Protein AF-Q48789-F1 (afdb_monomer)

Mean predicted aligned error: 6.1 Å

Structure (mmCIF, N/CA/C/O backbone):
data_AF-Q48789-F1
#
_entry.id   AF-Q48789-F1
#
loop_
_atom_site.group_PDB
_atom_site.id
_atom_site.type_symbol
_atom_site.label_atom_id
_atom_site.label_alt_id
_atom_site.label_comp_id
_atom_site.label_asym_id
_atom_site.label_entity_id
_atom_site.label_seq_id
_atom_site.pdbx_PDB_ins_code
_atom_site.Cartn_x
_atom_site.Cartn_y
_atom_site.Cartn_z
_atom_site.occupancy
_atom_site.B_iso_or_equiv
_atom_site.auth_seq_id
_atom_site.auth_comp_id
_atom_site.auth_asym_id
_atom_site.auth_atom_id
_atom_site.pdbx_PDB_model_num
ATOM 1 N N . MET A 1 1 ? -4.405 -2.183 -7.822 1.00 75.25 1 MET A N 1
ATOM 2 C CA . MET A 1 1 ? -5.263 -0.987 -7.643 1.00 75.25 1 MET A CA 1
ATOM 3 C C . MET A 1 1 ? -5.351 -0.258 -8.972 1.00 75.25 1 MET A C 1
ATOM 5 O O . MET A 1 1 ? -4.426 -0.394 -9.767 1.00 75.25 1 MET A O 1
ATOM 9 N N . SER A 1 2 ? -6.446 0.452 -9.239 1.00 72.19 2 SER A N 1
ATOM 10 C CA . SER A 1 2 ? -6.527 1.318 -10.417 1.00 72.19 2 SER A CA 1
ATOM 11 C C . SER A 1 2 ? -5.694 2.564 -10.172 1.00 72.19 2 SER A C 1
ATOM 13 O O . SER A 1 2 ? -6.027 3.382 -9.314 1.00 72.19 2 SER A O 1
ATOM 15 N N . TYR A 1 3 ? -4.587 2.662 -10.891 1.00 70.69 3 TYR A N 1
ATOM 16 C CA . TYR A 1 3 ? -3.750 3.846 -10.928 1.00 70.69 3 TYR A CA 1
ATOM 17 C C . TYR A 1 3 ? -3.625 4.307 -12.368 1.00 70.69 3 TYR A C 1
ATOM 19 O O . TYR A 1 3 ? -3.485 3.479 -13.263 1.00 70.69 3 TYR A O 1
ATOM 27 N N . ASN A 1 4 ? -3.631 5.618 -12.584 1.00 69.38 4 ASN A N 1
ATOM 28 C CA . ASN A 1 4 ? -3.313 6.196 -13.881 1.00 69.38 4 ASN A CA 1
ATOM 29 C C . ASN A 1 4 ? -1.791 6.363 -13.952 1.00 69.38 4 ASN A C 1
ATOM 31 O O . ASN A 1 4 ? -1.258 7.369 -13.482 1.00 69.38 4 ASN A O 1
ATOM 35 N N . GLY A 1 5 ? -1.106 5.327 -14.443 1.00 65.25 5 GLY A N 1
ATOM 36 C CA . GLY A 1 5 ? 0.340 5.357 -14.664 1.00 65.25 5 GLY A CA 1
ATOM 37 C C . GLY A 1 5 ? 0.737 6.228 -15.861 1.00 65.25 5 GLY A C 1
ATOM 38 O O . GLY A 1 5 ? -0.117 6.773 -16.563 1.00 65.25 5 GLY A O 1
ATOM 39 N N . ASP A 1 6 ? 2.044 6.327 -16.107 1.00 75.00 6 ASP A N 1
ATOM 40 C CA . ASP A 1 6 ? 2.608 7.115 -17.212 1.00 75.00 6 ASP A CA 1
ATOM 41 C C . ASP A 1 6 ? 2.244 6.533 -18.596 1.00 75.00 6 ASP A C 1
ATOM 43 O O . ASP A 1 6 ? 1.576 5.505 -18.715 1.00 75.00 6 ASP A O 1
ATOM 47 N N . MET A 1 7 ? 2.721 7.154 -19.681 1.00 77.75 7 MET A N 1
ATOM 48 C CA . MET A 1 7 ? 2.444 6.736 -21.067 1.00 77.75 7 MET A CA 1
ATOM 49 C C . MET A 1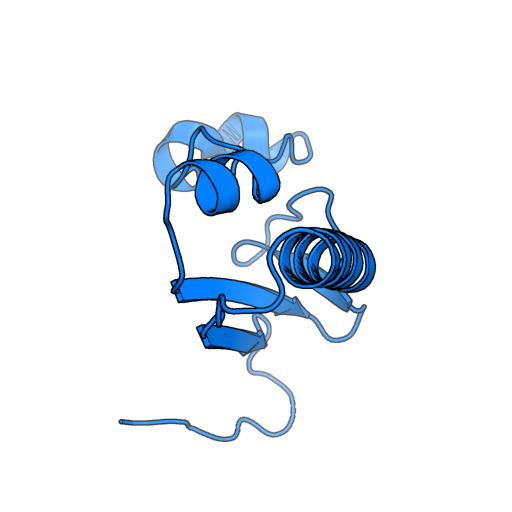 7 ? 2.648 5.226 -21.308 1.00 77.75 7 MET A C 1
ATOM 51 O O . MET A 1 7 ? 1.824 4.590 -21.964 1.00 77.75 7 MET A O 1
ATOM 55 N N . THR A 1 8 ? 3.684 4.626 -20.713 1.00 70.44 8 THR A N 1
ATOM 56 C CA . THR A 1 8 ? 3.954 3.180 -20.782 1.00 70.44 8 THR A CA 1
ATOM 57 C C . THR A 1 8 ? 2.827 2.333 -20.181 1.00 70.44 8 THR A C 1
ATOM 59 O O . THR A 1 8 ? 2.504 1.277 -20.724 1.00 70.44 8 THR A O 1
ATOM 62 N N . TRP A 1 9 ? 2.191 2.783 -19.093 1.00 78.31 9 TRP A N 1
ATOM 63 C CA . TRP A 1 9 ? 1.038 2.101 -18.496 1.00 78.31 9 TRP A CA 1
ATOM 64 C C . TRP A 1 9 ? -0.180 2.162 -19.417 1.00 78.31 9 TRP A C 1
ATOM 66 O O . TRP A 1 9 ? -0.836 1.148 -19.628 1.00 78.31 9 TRP A O 1
ATOM 76 N N . THR A 1 10 ? -0.449 3.318 -20.026 1.00 80.00 10 THR A N 1
ATOM 77 C CA . THR A 1 10 ? -1.566 3.473 -20.971 1.00 80.00 10 THR A CA 1
ATOM 78 C C . THR A 1 10 ? -1.406 2.560 -22.188 1.00 80.00 10 THR A C 1
ATOM 80 O O . THR A 1 10 ? -2.365 1.903 -22.588 1.00 80.00 10 THR A O 1
ATOM 83 N N . LEU A 1 11 ? -0.188 2.451 -22.731 1.00 83.31 11 LEU A N 1
ATOM 84 C CA . LEU A 1 11 ? 0.115 1.597 -23.886 1.00 83.31 11 LEU A CA 1
ATOM 85 C C . LEU A 1 11 ? 0.058 0.094 -23.569 1.00 83.31 11 LEU A C 1
ATOM 87 O O . LEU A 1 11 ? -0.260 -0.707 -24.442 1.00 83.31 11 LEU A O 1
ATOM 91 N N . THR A 1 12 ? 0.344 -0.299 -22.326 1.00 85.06 12 THR A N 1
ATOM 92 C CA . THR A 1 12 ? 0.361 -1.711 -21.891 1.00 85.06 12 THR A CA 1
ATOM 93 C C . THR A 1 12 ? -0.842 -2.097 -21.029 1.00 85.06 12 THR A C 1
ATOM 95 O O . THR A 1 12 ? -0.918 -3.221 -20.531 1.00 85.06 12 THR A O 1
ATOM 98 N N . LYS A 1 13 ? -1.824 -1.199 -20.895 1.00 84.00 13 LYS A N 1
ATOM 99 C CA . LYS A 1 13 ? -3.024 -1.344 -20.062 1.00 84.00 13 LYS A CA 1
ATOM 100 C C . LYS A 1 13 ? -3.713 -2.713 -20.160 1.00 84.00 13 LYS A C 1
ATOM 102 O O . LYS A 1 13 ? -3.956 -3.278 -19.097 1.00 84.00 13 LYS A O 1
ATOM 107 N N . PRO A 1 14 ? -4.002 -3.294 -21.346 1.00 87.12 14 PRO A N 1
ATOM 108 C CA . PRO A 1 14 ? -4.700 -4.584 -21.413 1.00 87.12 14 PRO A CA 1
ATOM 109 C C . PRO A 1 14 ? -3.890 -5.757 -20.839 1.00 87.12 14 PRO A C 1
ATOM 111 O O . PRO A 1 14 ? -4.473 -6.779 -20.499 1.00 87.12 14 PRO A O 1
ATOM 114 N N . LEU A 1 15 ? -2.566 -5.618 -20.723 1.00 87.19 15 LEU A N 1
ATOM 115 C CA . LEU A 1 15 ? -1.670 -6.647 -20.188 1.00 87.19 15 LEU A CA 1
ATOM 116 C C . LEU A 1 15 ? -1.285 -6.390 -18.723 1.00 87.19 15 LEU A C 1
ATOM 118 O O . LEU A 1 15 ? -1.011 -7.332 -17.987 1.00 87.19 15 LEU A O 1
ATOM 122 N N . ALA A 1 16 ? -1.233 -5.122 -18.303 1.00 84.94 16 ALA A N 1
ATOM 123 C CA . ALA A 1 16 ? -0.731 -4.718 -16.989 1.00 84.94 16 ALA A CA 1
ATOM 124 C C . ALA A 1 16 ? -1.834 -4.344 -15.982 1.00 84.94 16 ALA A C 1
ATOM 126 O O . ALA A 1 16 ? -1.601 -4.365 -14.771 1.00 84.94 16 ALA A O 1
ATOM 127 N N . GLN A 1 17 ? -3.031 -3.961 -16.439 1.00 89.00 17 GLN A N 1
ATOM 128 C CA . GLN A 1 17 ? -4.110 -3.572 -15.536 1.00 89.00 17 GLN A CA 1
ATOM 129 C C . GLN A 1 17 ? -4.752 -4.804 -14.898 1.00 89.00 17 GLN A C 1
ATOM 131 O O . GLN A 1 17 ? -5.341 -5.638 -15.574 1.00 89.00 17 GLN A O 1
ATOM 136 N N . THR A 1 18 ? -4.719 -4.860 -13.568 1.00 91.25 18 THR A N 1
ATOM 137 C CA . THR A 1 18 ? -5.355 -5.942 -12.800 1.00 91.25 18 THR A CA 1
ATOM 138 C C . THR A 1 18 ? -6.616 -5.505 -12.066 1.00 91.25 18 THR A C 1
ATOM 140 O O . THR A 1 18 ? -7.407 -6.347 -11.665 1.00 91.25 18 THR A O 1
ATOM 143 N N . GLN A 1 19 ? -6.804 -4.200 -11.844 1.00 91.62 19 GLN A N 1
ATOM 144 C CA . GLN A 1 19 ? -7.883 -3.660 -11.012 1.00 91.62 19 GLN A CA 1
ATOM 145 C C . GLN A 1 19 ? -8.463 -2.377 -11.616 1.00 91.62 19 GLN A C 1
ATOM 147 O O . GLN A 1 19 ? -7.739 -1.577 -12.215 1.00 91.62 19 GLN A O 1
ATOM 152 N N . THR A 1 20 ? -9.760 -2.155 -11.404 1.00 93.19 20 THR A N 1
ATOM 153 C CA . THR A 1 20 ? -10.492 -0.938 -11.808 1.00 93.19 20 THR A CA 1
ATOM 154 C C . THR A 1 20 ? -10.873 -0.050 -10.622 1.00 93.19 20 THR A C 1
ATOM 156 O O . THR A 1 20 ? -10.964 1.164 -10.784 1.00 93.19 20 THR A O 1
ATOM 159 N N . MET A 1 21 ? -10.999 -0.621 -9.421 1.00 94.44 21 MET A N 1
ATOM 160 C CA . MET A 1 21 ? -11.207 0.126 -8.177 1.00 94.44 21 MET A CA 1
ATOM 161 C C . MET A 1 21 ? -9.899 0.707 -7.625 1.00 94.44 21 MET A C 1
ATOM 163 O O . MET A 1 21 ? -8.841 0.060 -7.686 1.00 94.44 21 MET A O 1
ATOM 167 N N . SER A 1 22 ? -9.978 1.902 -7.033 1.00 94.38 22 SER A N 1
ATOM 168 C CA . SER A 1 22 ? -8.899 2.477 -6.219 1.00 94.38 22 SER A CA 1
ATOM 169 C C . SER A 1 22 ? -8.657 1.645 -4.952 1.00 94.38 22 SER A C 1
ATOM 171 O O . SER A 1 22 ? -9.472 0.792 -4.598 1.00 94.38 22 SER A O 1
ATOM 173 N N . LEU A 1 23 ? -7.543 1.879 -4.248 1.00 95.62 23 LEU A N 1
ATOM 174 C CA . LEU A 1 23 ? -7.258 1.182 -2.987 1.00 95.62 23 LEU A CA 1
ATOM 175 C C . LEU A 1 23 ? -8.385 1.370 -1.970 1.00 95.62 23 LEU A C 1
ATOM 177 O O . LEU A 1 23 ? -8.903 0.394 -1.442 1.00 95.62 23 LEU A O 1
ATOM 181 N N . TYR A 1 24 ? -8.793 2.616 -1.733 1.00 96.69 24 TYR A N 1
ATOM 182 C CA . TYR A 1 24 ? -9.825 2.917 -0.745 1.00 96.69 24 TYR A CA 1
ATOM 183 C C . TYR A 1 24 ? -11.165 2.262 -1.101 1.00 96.69 24 TYR A C 1
ATOM 185 O O . TYR A 1 24 ? -11.792 1.653 -0.242 1.00 96.69 24 TYR A O 1
ATOM 193 N N . GLN A 1 25 ? -11.548 2.283 -2.384 1.00 97.81 25 GLN A N 1
ATOM 194 C CA . GLN A 1 25 ? -12.758 1.607 -2.861 1.00 97.81 25 GLN A CA 1
ATOM 195 C C . GLN A 1 25 ? -12.709 0.091 -2.634 1.00 97.81 25 GLN A C 1
ATOM 197 O O . GLN A 1 25 ? -13.715 -0.496 -2.256 1.00 97.81 25 GLN A O 1
ATOM 202 N N . GLN A 1 26 ? -11.549 -0.550 -2.818 1.00 98.19 26 GLN A N 1
ATOM 203 C CA . GLN A 1 26 ? -11.393 -1.980 -2.518 1.00 98.19 26 GLN A CA 1
ATOM 204 C C . GLN A 1 26 ? -11.596 -2.266 -1.026 1.00 98.19 26 GLN A C 1
ATOM 206 O O . GLN A 1 26 ? -12.260 -3.240 -0.673 1.00 98.19 26 GLN A O 1
ATOM 211 N N . LEU A 1 27 ? -11.060 -1.409 -0.151 1.00 98.19 27 LEU A N 1
ATOM 212 C CA . LEU A 1 27 ? -11.232 -1.549 1.295 1.00 98.19 27 LEU A CA 1
ATOM 213 C C . LEU A 1 27 ? -12.698 -1.343 1.708 1.00 98.19 27 LEU A C 1
ATOM 215 O O . LEU A 1 27 ? -13.232 -2.147 2.472 1.00 98.19 27 LEU A O 1
ATOM 219 N N . GLU A 1 28 ? -13.385 -0.335 1.168 1.00 98.25 28 GLU A N 1
ATOM 220 C CA . GLU A 1 28 ? -14.824 -0.139 1.409 1.00 98.25 28 GLU A CA 1
ATOM 221 C C . GLU A 1 28 ? -15.676 -1.288 0.848 1.00 98.25 28 GLU A C 1
ATOM 223 O O . GLU A 1 28 ? -16.665 -1.670 1.467 1.00 98.25 28 GLU A O 1
ATOM 228 N N . ALA A 1 29 ? -15.252 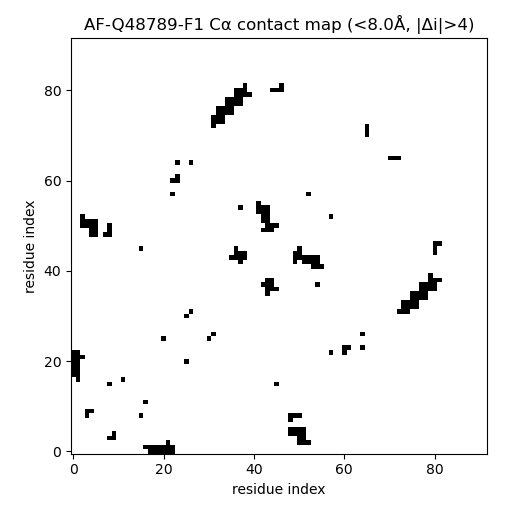-1.914 -0.255 1.00 98.00 29 ALA A N 1
ATOM 229 C CA . ALA A 1 29 ? -15.892 -3.101 -0.826 1.00 98.00 29 ALA A CA 1
ATOM 230 C C . ALA A 1 29 ? -15.616 -4.407 -0.047 1.00 98.00 29 ALA A C 1
ATOM 232 O O . ALA A 1 29 ? -16.110 -5.464 -0.436 1.00 98.00 29 ALA A O 1
ATOM 233 N N . GLY A 1 30 ? -14.835 -4.361 1.039 1.00 98.06 30 GLY A N 1
ATOM 234 C CA . GLY A 1 30 ? -14.587 -5.510 1.919 1.00 98.06 30 GLY A CA 1
ATOM 235 C C . GLY A 1 30 ? -13.287 -6.278 1.658 1.00 98.06 30 GLY A C 1
ATOM 236 O O . GLY A 1 30 ? -13.033 -7.276 2.327 1.00 98.06 30 GLY A O 1
ATOM 237 N N . ILE A 1 31 ? -12.423 -5.830 0.743 1.00 98.25 31 ILE A N 1
ATOM 238 C CA . ILE A 1 31 ? -11.113 -6.464 0.531 1.00 98.25 31 ILE A CA 1
ATOM 239 C C . ILE A 1 31 ? -10.216 -6.239 1.756 1.00 98.25 31 ILE A C 1
ATOM 241 O O . ILE A 1 31 ? -10.066 -5.113 2.236 1.00 98.25 31 ILE A O 1
ATOM 245 N N . ARG A 1 32 ? -9.604 -7.316 2.265 1.00 98.31 32 ARG A N 1
ATOM 246 C CA . ARG A 1 32 ? -8.707 -7.300 3.442 1.00 98.31 32 ARG A CA 1
ATOM 247 C C . ARG A 1 32 ? -7.335 -7.925 3.196 1.00 98.31 32 ARG A C 1
ATOM 249 O O . ARG A 1 32 ? -6.506 -7.942 4.099 1.00 98.31 32 ARG A O 1
ATOM 256 N N . TYR A 1 33 ? -7.077 -8.396 1.980 1.00 98.25 33 TYR A N 1
ATOM 257 C CA . TYR A 1 33 ? -5.751 -8.806 1.528 1.00 98.25 33 TYR A CA 1
ATOM 258 C C . TYR A 1 33 ? -5.327 -7.926 0.355 1.00 98.25 33 TYR A C 1
ATOM 260 O O . TYR A 1 33 ? -6.083 -7.785 -0.607 1.00 98.25 33 TYR A O 1
ATOM 268 N N . ILE A 1 34 ? -4.129 -7.347 0.424 1.00 97.06 34 ILE A N 1
ATOM 269 C CA . ILE A 1 34 ? -3.591 -6.467 -0.619 1.00 97.06 34 ILE A CA 1
ATOM 270 C C . ILE A 1 34 ? -2.165 -6.876 -1.017 1.00 97.06 34 ILE A C 1
ATOM 272 O O . ILE A 1 34 ? -1.330 -7.178 -0.164 1.00 97.06 34 ILE A O 1
ATOM 276 N N . ASP A 1 35 ? -1.893 -6.867 -2.326 1.00 96.31 35 ASP A N 1
ATOM 277 C CA . ASP A 1 35 ? -0.573 -7.123 -2.928 1.00 96.31 35 ASP A CA 1
ATOM 278 C C . ASP A 1 35 ? 0.052 -5.789 -3.360 1.00 96.31 35 ASP A C 1
ATOM 280 O O . ASP A 1 35 ? -0.413 -5.157 -4.315 1.00 96.31 35 ASP A O 1
ATOM 284 N N . ILE A 1 36 ? 1.083 -5.344 -2.639 1.00 94.12 36 ILE A N 1
ATOM 285 C CA . ILE A 1 36 ? 1.811 -4.096 -2.891 1.00 94.12 36 ILE A CA 1
ATOM 286 C C . ILE A 1 36 ? 3.217 -4.432 -3.388 1.00 94.12 36 ILE A C 1
ATOM 288 O O . ILE A 1 36 ? 3.972 -5.146 -2.728 1.00 94.12 36 ILE A O 1
ATOM 292 N N . ARG A 1 37 ? 3.584 -3.889 -4.552 1.00 93.25 37 ARG A N 1
ATOM 293 C CA . ARG A 1 37 ? 4.895 -4.095 -5.184 1.00 93.25 37 ARG A CA 1
ATOM 294 C C . ARG A 1 37 ? 5.620 -2.764 -5.286 1.00 93.25 37 ARG A C 1
ATOM 296 O O . ARG A 1 37 ? 5.140 -1.856 -5.967 1.00 93.25 37 ARG A O 1
ATOM 303 N N . ALA A 1 38 ? 6.738 -2.635 -4.586 1.00 91.88 38 ALA A N 1
ATOM 304 C CA . ALA A 1 38 ? 7.508 -1.400 -4.501 1.00 91.88 38 ALA A CA 1
ATOM 305 C C . ALA A 1 38 ? 8.969 -1.633 -4.898 1.00 91.88 38 ALA A C 1
ATOM 307 O O . ALA A 1 38 ? 9.418 -2.770 -4.962 1.00 91.88 38 ALA A O 1
ATOM 308 N N . LYS A 1 39 ? 9.698 -0.555 -5.182 1.00 90.19 39 LYS A N 1
ATOM 309 C CA . LYS A 1 39 ? 11.164 -0.570 -5.324 1.00 90.19 39 LYS A CA 1
ATOM 310 C C . LYS A 1 39 ? 11.812 0.173 -4.154 1.00 90.19 39 LYS A C 1
ATOM 312 O O . LYS A 1 39 ? 11.109 0.774 -3.339 1.00 90.19 39 LYS A O 1
ATOM 317 N N . ASP A 1 40 ? 13.140 0.163 -4.101 1.00 88.62 40 ASP A N 1
ATOM 318 C CA . ASP A 1 40 ? 13.964 0.859 -3.099 1.00 88.62 40 ASP A CA 1
ATOM 319 C C . ASP A 1 40 ? 13.620 2.353 -2.926 1.00 88.62 40 ASP A C 1
ATOM 321 O O . ASP A 1 40 ? 13.654 2.892 -1.823 1.00 88.62 40 ASP A O 1
ATOM 325 N N . ASN A 1 41 ? 13.178 3.008 -3.998 1.00 88.88 41 ASN A N 1
ATOM 326 C CA . ASN A 1 41 ? 12.725 4.394 -4.016 1.00 88.88 41 ASN A CA 1
ATOM 327 C C . ASN A 1 41 ? 11.333 4.624 -3.389 1.00 88.88 41 ASN A C 1
ATOM 329 O O . ASN A 1 41 ? 10.774 5.716 -3.524 1.00 88.88 41 ASN A O 1
ATOM 333 N N . LEU A 1 42 ? 10.752 3.603 -2.748 1.00 90.06 42 LEU A N 1
ATOM 334 C CA . LEU A 1 42 ? 9.453 3.622 -2.065 1.00 90.06 42 LEU A CA 1
ATOM 335 C C . LEU A 1 42 ? 8.267 4.004 -2.967 1.00 90.06 42 LEU A C 1
ATOM 337 O O . LEU A 1 42 ? 7.214 4.437 -2.487 1.00 90.06 42 LEU A O 1
ATOM 341 N N . LYS A 1 43 ? 8.409 3.836 -4.284 1.00 91.25 43 LYS A N 1
ATOM 342 C CA . LYS A 1 43 ? 7.335 4.006 -5.270 1.00 91.25 43 LYS A CA 1
ATOM 343 C C . LYS A 1 43 ? 6.750 2.657 -5.683 1.00 91.25 43 LYS A C 1
ATOM 345 O O . LYS A 1 43 ? 7.420 1.632 -5.588 1.00 91.25 43 LYS A O 1
ATOM 350 N N . ILE A 1 44 ? 5.498 2.663 -6.143 1.00 90.19 44 ILE A N 1
ATOM 351 C CA . ILE A 1 44 ? 4.757 1.455 -6.531 1.00 90.19 44 ILE A CA 1
ATOM 352 C C . ILE A 1 44 ? 4.945 1.158 -8.024 1.00 90.19 44 ILE A C 1
ATOM 354 O O . ILE A 1 44 ? 4.809 2.050 -8.868 1.00 90.19 44 ILE A O 1
ATOM 358 N N . TYR A 1 45 ? 5.224 -0.105 -8.349 1.00 89.31 45 TYR A N 1
ATOM 359 C CA . TYR A 1 45 ? 5.543 -0.559 -9.705 1.00 89.31 45 TYR A CA 1
ATOM 360 C C . TYR A 1 45 ? 4.768 -1.814 -10.126 1.00 89.31 45 TYR A C 1
ATOM 362 O O . TYR A 1 45 ? 4.278 -2.584 -9.304 1.00 89.31 45 TYR A O 1
ATOM 370 N N . HIS A 1 46 ? 4.714 -2.029 -11.440 1.00 87.06 46 HIS A N 1
ATOM 371 C CA . HIS A 1 46 ? 4.389 -3.299 -12.081 1.00 87.06 46 HIS A CA 1
ATOM 372 C C . HIS A 1 46 ? 5.528 -3.654 -13.051 1.00 87.06 46 HIS A C 1
ATOM 374 O O . HIS A 1 46 ? 5.551 -3.213 -14.204 1.00 87.06 46 HIS A O 1
ATOM 380 N N . GLY A 1 47 ? 6.529 -4.388 -12.566 1.00 85.44 47 GLY A N 1
ATOM 381 C CA . GLY A 1 47 ? 7.804 -4.607 -13.246 1.00 85.44 47 GLY A CA 1
ATOM 382 C C . GLY A 1 47 ? 8.525 -3.282 -13.561 1.00 85.44 47 GLY A C 1
ATOM 383 O O . GLY A 1 47 ? 8.891 -2.533 -12.647 1.00 85.44 47 GLY A O 1
ATOM 384 N N . PRO A 1 48 ? 8.753 -2.946 -14.844 1.00 84.19 48 PRO A N 1
ATOM 385 C CA . PRO A 1 48 ? 9.353 -1.668 -15.229 1.00 84.19 48 PRO A CA 1
ATOM 386 C C . PRO A 1 48 ? 8.371 -0.484 -15.165 1.00 84.19 48 PRO A C 1
ATOM 388 O O . PRO A 1 48 ? 8.804 0.662 -15.249 1.00 84.19 48 PRO A O 1
ATOM 391 N N . ILE A 1 49 ? 7.065 -0.728 -15.015 1.00 82.88 49 ILE A N 1
ATOM 392 C CA . ILE A 1 49 ? 6.023 0.297 -15.153 1.00 82.88 49 ILE A CA 1
ATOM 393 C C . ILE A 1 49 ? 5.795 0.996 -13.815 1.00 82.88 49 ILE A C 1
ATOM 395 O O . ILE A 1 49 ? 5.400 0.356 -12.840 1.00 82.88 49 ILE A O 1
ATOM 399 N N . PHE A 1 50 ? 6.003 2.310 -13.769 1.00 85.06 50 PHE A N 1
ATOM 400 C CA . PHE A 1 50 ? 5.630 3.126 -12.617 1.00 85.06 50 PHE A CA 1
ATOM 401 C C . PHE A 1 50 ? 4.108 3.327 -12.580 1.00 85.06 50 PHE A C 1
ATOM 403 O O . PHE A 1 50 ? 3.500 3.721 -13.575 1.00 85.06 50 PHE A O 1
ATOM 410 N N . LEU A 1 51 ? 3.488 3.059 -11.427 1.00 84.12 51 LEU A N 1
ATOM 411 C CA . LEU A 1 51 ? 2.036 3.154 -11.245 1.00 84.12 51 LEU A CA 1
ATOM 412 C C . LEU A 1 51 ? 1.586 4.498 -10.651 1.00 84.12 51 LEU A C 1
ATOM 414 O O . LEU A 1 51 ? 0.512 4.565 -10.072 1.00 84.12 51 LEU A O 1
ATOM 418 N N . ASN A 1 52 ? 2.391 5.560 -10.754 1.00 86.75 52 ASN A N 1
ATOM 419 C CA . ASN A 1 52 ? 2.045 6.900 -10.260 1.00 86.75 52 ASN A CA 1
ATOM 420 C C . ASN A 1 52 ? 1.539 6.930 -8.798 1.00 86.75 52 ASN A C 1
ATOM 422 O O . ASN A 1 52 ? 0.596 7.638 -8.450 1.00 86.75 52 ASN A O 1
ATOM 426 N N . ALA A 1 53 ? 2.154 6.113 -7.940 1.00 89.31 53 ALA A N 1
ATOM 427 C CA . ALA A 1 53 ? 1.808 5.985 -6.529 1.00 89.31 53 ALA A CA 1
ATOM 428 C C . ALA A 1 53 ? 3.055 5.727 -5.676 1.00 89.31 53 ALA A C 1
ATOM 430 O O . ALA A 1 53 ? 4.052 5.176 -6.154 1.00 89.31 53 ALA A O 1
ATOM 431 N N . SER A 1 54 ? 2.992 6.103 -4.400 1.00 93.38 54 SER A N 1
ATOM 432 C CA . SER A 1 54 ? 4.042 5.854 -3.409 1.00 93.38 54 SER A CA 1
ATOM 433 C C . SER A 1 54 ? 3.570 4.899 -2.318 1.00 93.38 54 SER A C 1
ATOM 435 O O . SER A 1 54 ? 2.379 4.825 -2.005 1.00 93.38 54 SER A O 1
ATOM 437 N N . LEU A 1 55 ? 4.518 4.198 -1.693 1.00 94.00 55 LEU A N 1
ATOM 438 C CA . LEU A 1 55 ? 4.249 3.366 -0.523 1.00 94.00 55 LEU A CA 1
ATOM 439 C C . LEU A 1 55 ? 3.704 4.205 0.640 1.00 94.00 55 LEU A C 1
ATOM 441 O O . LEU A 1 55 ? 2.803 3.757 1.341 1.00 94.00 55 LEU A O 1
ATOM 445 N N . SER A 1 56 ? 4.173 5.447 0.798 1.00 95.38 56 SER A N 1
ATOM 446 C CA . SER A 1 56 ? 3.640 6.374 1.801 1.00 95.38 56 SER A CA 1
ATOM 44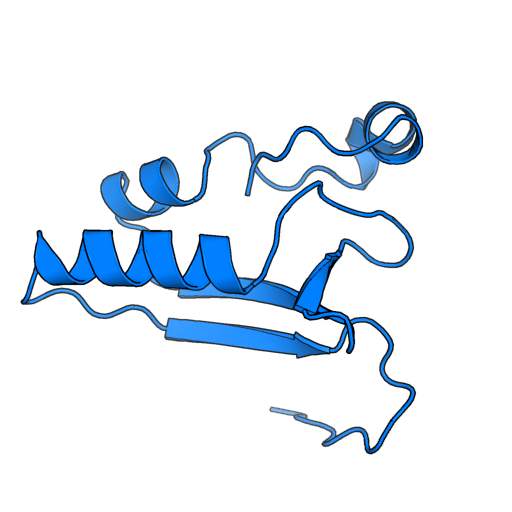7 C C . SER A 1 56 ? 2.145 6.655 1.611 1.00 95.38 56 SER A C 1
ATOM 449 O O . SER A 1 56 ? 1.391 6.543 2.571 1.00 95.38 56 SER A O 1
ATOM 451 N N . GLY A 1 57 ? 1.692 6.931 0.382 1.00 95.75 57 GLY A N 1
ATOM 452 C CA 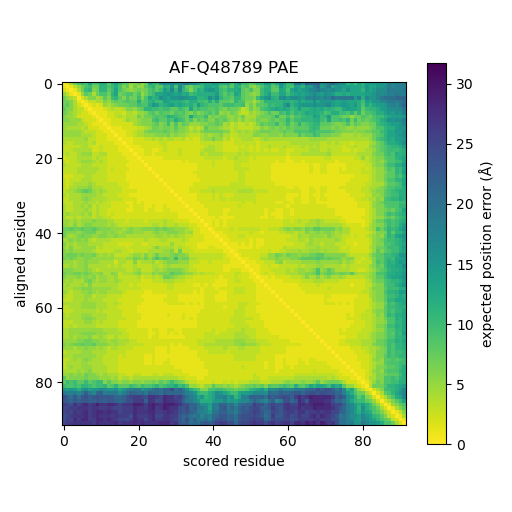. GLY A 1 57 ? 0.271 7.166 0.096 1.00 95.75 57 GLY A CA 1
ATOM 453 C C . GLY A 1 57 ? -0.593 5.913 0.286 1.00 95.75 57 GLY A C 1
ATOM 454 O O . GLY A 1 57 ? -1.733 5.996 0.748 1.00 95.75 57 GLY A O 1
ATOM 455 N N . VAL A 1 58 ? -0.040 4.729 -0.009 1.00 95.81 58 VAL A N 1
ATOM 456 C CA . VAL A 1 58 ? -0.688 3.439 0.292 1.00 95.81 58 VAL A CA 1
ATOM 457 C C . VAL A 1 58 ? -0.884 3.274 1.802 1.00 95.81 58 VAL A C 1
ATOM 459 O O . VAL A 1 58 ? -2.002 3.007 2.245 1.00 95.81 58 VAL A O 1
ATOM 462 N N . LEU A 1 59 ? 0.171 3.477 2.597 1.00 97.50 59 LEU A N 1
ATOM 463 C CA . LEU A 1 59 ? 0.119 3.362 4.057 1.00 97.50 59 LEU A CA 1
ATOM 464 C C . LEU A 1 59 ? -0.813 4.398 4.688 1.00 97.50 59 LEU A C 1
ATOM 466 O O . LEU A 1 59 ? -1.548 4.062 5.616 1.00 97.50 59 LEU A O 1
ATOM 470 N N . GLU A 1 60 ? -0.835 5.629 4.175 1.00 98.12 60 GLU A N 1
ATOM 471 C CA . GLU A 1 60 ? -1.772 6.663 4.618 1.00 98.12 60 GLU A CA 1
ATOM 472 C C . GLU A 1 60 ? -3.223 6.226 4.388 1.00 98.12 60 GLU A C 1
ATOM 474 O O . GLU A 1 60 ? -4.032 6.256 5.317 1.00 98.12 60 GLU A O 1
ATOM 479 N N . THR A 1 61 ? -3.539 5.729 3.188 1.00 97.94 61 THR A N 1
ATOM 480 C CA . THR A 1 61 ? -4.885 5.242 2.842 1.00 97.94 61 THR A CA 1
ATOM 481 C C . THR A 1 61 ? -5.333 4.111 3.774 1.00 97.94 61 THR A C 1
ATOM 483 O O . THR A 1 61 ? -6.450 4.134 4.295 1.00 97.94 61 THR A O 1
ATOM 486 N N . ILE A 1 62 ? -4.454 3.133 4.020 1.00 98.12 62 ILE A N 1
ATOM 487 C CA . ILE A 1 62 ? -4.717 2.001 4.923 1.00 98.12 62 ILE A CA 1
ATOM 488 C C . ILE A 1 62 ? -4.917 2.492 6.358 1.00 98.12 62 ILE A C 1
ATOM 490 O O . ILE A 1 62 ? -5.878 2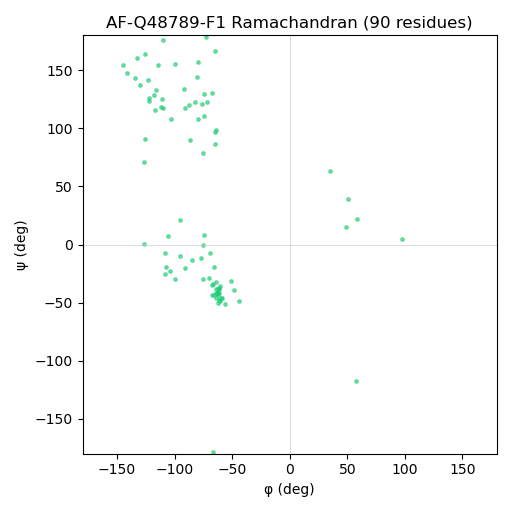.105 7.020 1.00 98.12 62 ILE A O 1
ATOM 494 N N . THR A 1 63 ? -4.041 3.378 6.833 1.00 98.31 63 THR A N 1
ATOM 495 C CA . THR A 1 63 ? -4.098 3.919 8.195 1.00 98.31 63 THR A CA 1
ATOM 496 C C . THR A 1 63 ? -5.394 4.690 8.422 1.00 98.31 63 THR A C 1
ATOM 498 O O . THR A 1 63 ? -6.051 4.503 9.446 1.00 98.31 63 THR A O 1
ATOM 501 N N . GLN A 1 64 ? -5.815 5.516 7.459 1.00 98.56 64 GLN A N 1
ATOM 502 C CA . GLN A 1 64 ? -7.093 6.221 7.548 1.00 98.56 64 GLN A CA 1
ATOM 503 C C . GLN A 1 64 ? -8.285 5.260 7.552 1.00 98.56 64 GLN A C 1
ATOM 505 O O . GLN A 1 64 ? -9.213 5.443 8.343 1.00 98.56 64 GLN A O 1
ATOM 510 N N . PHE A 1 65 ? -8.257 4.216 6.718 1.00 98.62 65 PHE A N 1
ATOM 511 C CA . PHE A 1 65 ? -9.309 3.204 6.701 1.00 98.62 65 PHE A CA 1
ATOM 512 C C . PHE A 1 65 ? -9.428 2.478 8.048 1.00 98.62 65 PHE A C 1
ATOM 514 O O . PHE A 1 65 ? -10.531 2.378 8.586 1.00 98.62 65 PHE A O 1
ATOM 521 N N . LEU A 1 66 ? -8.312 2.024 8.624 1.00 98.62 66 LEU A N 1
ATOM 522 C CA . LEU A 1 66 ? -8.303 1.331 9.917 1.00 98.62 66 LEU A CA 1
ATOM 523 C C . LEU A 1 66 ? -8.685 2.265 11.072 1.00 98.62 66 LEU A C 1
ATOM 525 O O . LEU A 1 66 ? -9.396 1.853 11.982 1.00 98.62 66 LEU A O 1
ATOM 529 N N . LYS A 1 67 ? -8.308 3.549 11.015 1.00 98.50 67 LYS A N 1
ATOM 530 C CA . LYS A 1 67 ? -8.745 4.552 12.000 1.00 98.50 67 LYS A CA 1
ATOM 531 C C . LYS A 1 67 ? -10.266 4.745 11.990 1.00 98.50 67 LYS A C 1
ATOM 533 O O . LYS A 1 67 ? -10.861 4.914 13.050 1.00 98.50 67 LYS A O 1
ATOM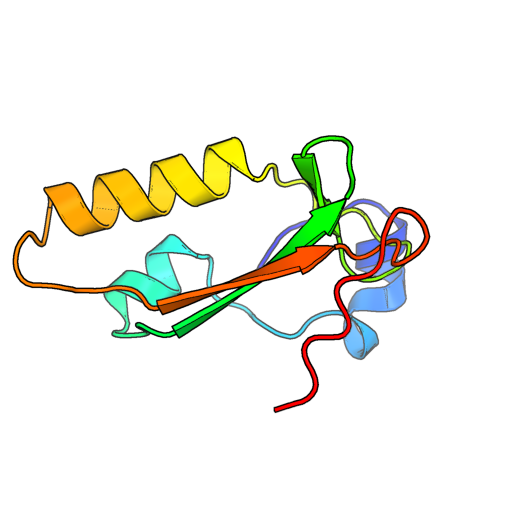 538 N N . LYS A 1 68 ? -10.893 4.723 10.808 1.00 98.56 68 LYS A N 1
ATOM 539 C CA . LYS A 1 68 ? -12.356 4.816 10.648 1.00 98.56 68 LYS A CA 1
ATOM 540 C C . LYS A 1 68 ? -13.066 3.504 11.012 1.00 98.56 68 LYS A C 1
ATOM 542 O O . LYS A 1 68 ? -14.200 3.545 11.477 1.00 98.56 68 LYS A O 1
ATOM 547 N N . ASN A 1 69 ? -12.402 2.361 10.832 1.00 98.38 69 ASN A N 1
ATOM 548 C CA . ASN A 1 69 ? -12.957 1.024 11.048 1.00 98.38 69 ASN A CA 1
ATOM 549 C C . ASN A 1 69 ? -12.055 0.207 11.999 1.00 98.38 69 ASN A C 1
ATOM 551 O O . ASN A 1 69 ? -11.393 -0.737 11.568 1.00 98.38 69 ASN A O 1
ATOM 555 N N . PRO A 1 70 ? -12.011 0.541 13.302 1.00 98.44 70 PRO A N 1
ATOM 556 C CA . PRO A 1 70 ? -10.969 0.069 14.225 1.00 98.44 70 PRO A CA 1
ATOM 557 C C . PRO A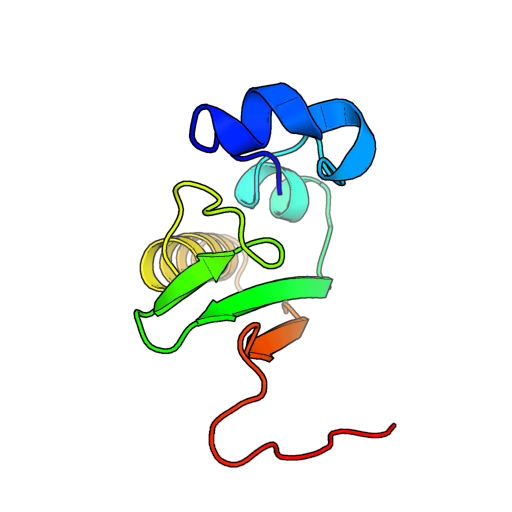 1 70 ? -11.009 -1.429 14.565 1.00 98.44 70 PRO A C 1
ATOM 559 O O . PRO A 1 70 ? -10.112 -1.917 15.245 1.00 98.44 70 PRO A O 1
ATOM 562 N N . LYS A 1 71 ? -12.045 -2.159 14.136 1.00 98.50 71 LYS A N 1
ATOM 563 C CA . LYS A 1 71 ? -12.155 -3.619 14.308 1.00 98.50 71 LYS A CA 1
ATOM 564 C C . LYS A 1 71 ? -11.666 -4.412 13.094 1.00 98.50 71 LYS A C 1
ATOM 566 O O . LYS A 1 71 ? -11.556 -5.631 13.177 1.00 98.50 71 LYS A O 1
ATOM 571 N N . GLU A 1 72 ? -11.399 -3.737 11.981 1.00 98.69 72 GLU A N 1
ATOM 572 C CA . GLU A 1 72 ? -10.933 -4.380 10.759 1.00 98.69 72 GLU A CA 1
ATOM 573 C C . GLU A 1 72 ? -9.433 -4.684 10.844 1.00 98.69 72 GLU A C 1
ATOM 575 O O . GLU A 1 72 ? -8.684 -4.039 11.575 1.00 98.69 72 GLU A O 1
ATOM 580 N N . THR A 1 73 ? -8.981 -5.650 10.050 1.00 98.31 73 THR A N 1
ATOM 581 C CA . THR A 1 73 ? -7.561 -5.981 9.896 1.00 98.31 73 THR A CA 1
ATOM 582 C C . THR A 1 73 ? -7.223 -6.149 8.424 1.00 98.31 73 THR A C 1
ATOM 584 O O . THR A 1 73 ? -8.044 -6.644 7.656 1.00 98.31 73 THR A O 1
ATOM 587 N N . ILE A 1 74 ? -6.031 -5.724 8.012 1.00 98.44 74 ILE A N 1
ATOM 588 C CA . ILE A 1 74 ? -5.570 -5.832 6.626 1.00 98.44 74 ILE A CA 1
ATOM 589 C C . ILE A 1 74 ? -4.272 -6.630 6.605 1.00 98.44 74 ILE A C 1
ATOM 591 O O . ILE A 1 74 ? -3.303 -6.281 7.276 1.00 98.44 74 ILE A O 1
ATOM 595 N N . ILE A 1 75 ? -4.246 -7.679 5.788 1.00 98.31 75 ILE A N 1
ATOM 596 C CA . ILE A 1 75 ? -3.041 -8.436 5.467 1.00 98.31 75 ILE A CA 1
ATOM 597 C C . ILE A 1 75 ? -2.416 -7.797 4.228 1.00 98.31 75 ILE A C 1
ATOM 599 O O . ILE A 1 75 ? -3.018 -7.769 3.154 1.00 98.31 75 ILE A O 1
ATOM 603 N N . MET A 1 76 ? -1.201 -7.277 4.375 1.00 97.44 76 MET A N 1
ATOM 604 C CA . MET A 1 76 ? -0.458 -6.654 3.283 1.00 97.44 76 MET A CA 1
ATOM 605 C C . MET A 1 76 ? 0.751 -7.507 2.920 1.00 97.44 76 MET A C 1
ATOM 607 O O . MET A 1 76 ? 1.667 -7.667 3.725 1.00 97.44 76 MET A O 1
ATOM 611 N N . ARG A 1 77 ? 0.785 -8.003 1.681 1.00 95.50 77 ARG A N 1
ATOM 612 C CA . ARG A 1 77 ? 2.021 -8.494 1.073 1.00 95.50 77 ARG A CA 1
ATOM 613 C C . ARG A 1 77 ? 2.784 -7.298 0.519 1.00 95.50 77 ARG A C 1
ATOM 615 O O . ARG A 1 77 ? 2.259 -6.580 -0.329 1.00 95.50 77 ARG A O 1
ATOM 622 N N . LEU A 1 78 ? 4.016 -7.113 0.978 1.00 92.38 78 LEU A N 1
ATOM 623 C CA . LEU A 1 78 ? 4.949 -6.138 0.423 1.00 92.38 78 LEU A CA 1
ATOM 624 C C . LEU A 1 78 ? 6.072 -6.887 -0.292 1.00 92.38 78 LEU A C 1
ATOM 626 O O . LEU A 1 78 ? 6.791 -7.665 0.329 1.00 92.38 78 LEU A O 1
ATOM 630 N N . LYS A 1 79 ? 6.193 -6.674 -1.601 1.00 90.25 79 LYS A N 1
ATOM 631 C CA . LYS A 1 79 ? 7.200 -7.312 -2.449 1.00 90.25 79 LYS A CA 1
ATOM 632 C C . LYS A 1 79 ? 8.148 -6.255 -3.021 1.00 90.25 79 LYS A C 1
ATOM 634 O O . LYS A 1 79 ? 7.673 -5.252 -3.556 1.00 90.25 79 LYS A O 1
AT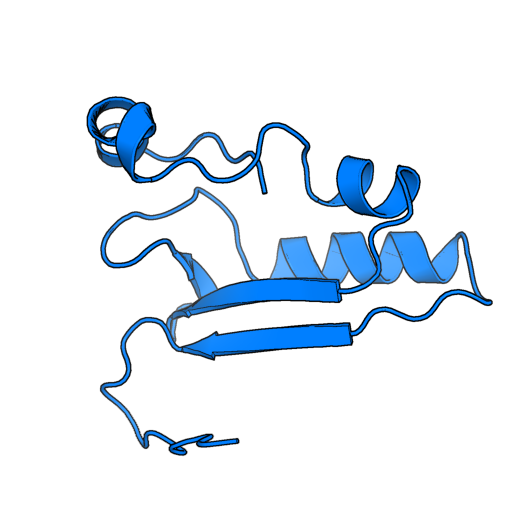OM 639 N N . ASP A 1 80 ? 9.454 -6.513 -2.955 1.00 89.69 80 ASP A N 1
ATOM 640 C CA . ASP A 1 80 ? 10.439 -5.784 -3.759 1.00 89.69 80 ASP A CA 1
ATOM 641 C C . ASP A 1 80 ? 10.321 -6.211 -5.232 1.00 89.69 80 ASP A C 1
ATOM 643 O O . ASP A 1 80 ? 10.390 -7.391 -5.578 1.00 89.69 80 ASP A O 1
ATOM 647 N N . GLU A 1 81 ? 10.085 -5.248 -6.114 1.00 86.19 81 GLU A N 1
ATOM 648 C CA . GLU A 1 81 ? 9.893 -5.488 -7.539 1.00 86.19 81 GLU A CA 1
ATOM 649 C C . GLU A 1 81 ? 11.217 -5.561 -8.316 1.00 86.19 81 GLU A C 1
ATOM 651 O O . GLU A 1 81 ? 11.213 -6.019 -9.459 1.00 86.19 81 GLU A O 1
ATOM 656 N N . GLN A 1 82 ? 12.345 -5.140 -7.730 1.00 81.75 82 GLN A N 1
ATOM 657 C CA . GLN A 1 82 ? 13.663 -5.247 -8.366 1.00 81.75 82 GLN A CA 1
ATOM 658 C C . GLN A 1 82 ? 14.409 -6.545 -8.042 1.00 81.75 82 GLN A C 1
ATOM 660 O O . GLN A 1 82 ? 15.264 -6.923 -8.838 1.00 81.75 82 GLN A O 1
ATOM 665 N N . ASN A 1 83 ? 14.062 -7.262 -6.963 1.00 65.69 83 ASN A N 1
ATOM 666 C CA . ASN A 1 83 ? 14.631 -8.570 -6.575 1.00 65.69 83 ASN A CA 1
ATOM 667 C C . ASN A 1 83 ? 16.181 -8.640 -6.580 1.00 65.69 83 ASN A C 1
ATOM 669 O O . ASN A 1 83 ? 16.747 -9.734 -6.575 1.00 65.69 83 ASN A O 1
ATOM 673 N N . SER A 1 84 ? 16.880 -7.502 -6.623 1.00 63.56 84 SER A N 1
ATOM 674 C CA . SER A 1 84 ? 18.313 -7.423 -6.936 1.00 63.56 84 SER A CA 1
ATOM 675 C C . SER A 1 84 ? 19.192 -7.079 -5.737 1.00 63.56 84 SER A C 1
ATOM 677 O O . SER A 1 84 ? 20.408 -7.152 -5.863 1.00 63.56 84 SER A O 1
ATOM 679 N N . ASN A 1 85 ? 18.600 -6.745 -4.588 1.00 55.25 85 ASN A N 1
ATOM 680 C CA . ASN A 1 85 ? 19.312 -6.519 -3.332 1.00 55.25 85 ASN A CA 1
ATOM 681 C C . ASN A 1 85 ? 18.753 -7.470 -2.270 1.00 55.25 85 ASN A C 1
ATOM 683 O O . ASN A 1 85 ? 17.544 -7.486 -2.060 1.00 55.25 85 ASN A O 1
ATOM 687 N N . ASP A 1 86 ? 19.627 -8.282 -1.665 1.00 61.66 86 ASP A N 1
ATOM 688 C CA . ASP A 1 86 ? 19.350 -9.205 -0.552 1.00 61.66 86 ASP A CA 1
ATOM 689 C C . ASP A 1 86 ? 17.955 -9.840 -0.595 1.00 61.66 86 ASP A C 1
ATOM 691 O O . ASP A 1 86 ? 17.101 -9.619 0.268 1.00 61.66 86 ASP A O 1
ATOM 695 N N . SER A 1 87 ? 17.705 -10.625 -1.646 1.00 51.41 87 SER A N 1
ATOM 696 C CA . SER A 1 87 ? 16.437 -11.328 -1.805 1.00 51.41 87 SER A CA 1
ATOM 697 C C . SER A 1 87 ? 16.260 -12.352 -0.680 1.00 51.41 87 SER A C 1
ATOM 699 O O . SER A 1 87 ? 16.769 -13.470 -0.727 1.00 51.41 87 SER A O 1
ATOM 701 N N . PHE A 1 88 ? 15.494 -11.978 0.346 1.00 51.34 88 PHE A N 1
ATOM 702 C CA . PHE A 1 88 ? 14.827 -12.949 1.202 1.00 51.34 88 PHE A CA 1
ATOM 703 C C . PHE A 1 88 ? 13.805 -13.681 0.332 1.00 51.34 88 PHE A C 1
ATOM 705 O O . PHE A 1 88 ? 12.712 -13.186 0.051 1.00 51.34 88 PHE A O 1
ATOM 712 N N . ASP A 1 89 ? 14.220 -14.846 -0.156 1.00 50.19 89 ASP A N 1
ATOM 713 C CA . ASP A 1 89 ? 13.402 -15.782 -0.910 1.00 50.19 89 ASP A CA 1
ATOM 714 C C . ASP A 1 89 ? 12.286 -16.324 -0.007 1.00 50.19 89 ASP A C 1
ATOM 716 O O . ASP A 1 89 ? 12.423 -17.352 0.653 1.00 50.19 89 ASP A O 1
ATOM 720 N N . TYR A 1 90 ? 11.167 -15.605 0.067 1.00 51.84 90 TYR A N 1
ATOM 721 C CA . TYR A 1 90 ? 9.949 -16.118 0.685 1.00 51.84 90 TYR A CA 1
ATOM 722 C C . TYR A 1 90 ? 9.295 -17.126 -0.267 1.00 51.84 90 TYR A C 1
ATOM 724 O O . TYR A 1 90 ? 8.326 -16.813 -0.963 1.00 51.84 90 TYR A O 1
ATOM 732 N N . ARG A 1 91 ? 9.835 -18.349 -0.290 1.00 39.78 91 ARG A N 1
ATOM 733 C CA . ARG A 1 91 ? 9.096 -19.543 -0.705 1.00 39.78 91 ARG A CA 1
ATOM 734 C C . ARG A 1 91 ? 8.228 -19.988 0.468 1.00 39.78 91 ARG A C 1
ATOM 736 O O . ARG A 1 91 ? 8.744 -20.482 1.467 1.00 39.78 91 ARG A O 1
ATOM 743 N N . ILE A 1 92 ? 6.923 -19.785 0.331 1.00 43.59 92 ILE A N 1
ATOM 744 C CA . ILE A 1 92 ? 5.896 -20.564 1.030 1.00 43.59 92 ILE A CA 1
ATOM 745 C C . ILE A 1 92 ? 5.235 -21.438 -0.027 1.00 43.59 92 ILE A C 1
ATOM 747 O O . ILE A 1 92 ? 4.984 -20.891 -1.129 1.00 43.59 92 ILE A O 1
#

Organism: Listeria monocytogenes (NCBI:txid1639)

Foldseek 3Di:
DDFDFDPVCVVCVVPQPDDDDDPLRCVVVPAQEEEFEAAPVQFTDDQVTGRPGGVVVVVVSVVVSCVVVVVGHHHYDYHYNVCPPPDPPPDD

Radius of gyration: 13.97 Å; Cα contacts (8 Å, |Δi|>4): 112; chains: 1; bounding box: 35×28×38 Å

Secondary structure (DSSP, 8-state):
------HHHHHHHHHH---SS-HHHHHHTT--EEEEEE-TTSEEEETTEEEEEEHHHHHHHHHHHHHHSTT---EEEEEESS--SS------

InterPro domains:
  IPR000909 Phosphatidylinositol-specific phospholipase C, X domain [PF00388] (4-85)
  IPR000909 Phosphatidylinositol-specific phospholipase C, X domain [SM00148] (1-92)
  IPR017946 PLC-like phosphodiesterase, TIM beta/alpha-barrel domain superfamily [G3DSA:3.20.20.190] (1-92)
  IPR017946 PLC-like phosphodiesterase, TIM beta/alpha-barrel domain superfamily [SSF51695] (1-86)
  IPR051057 Phosphoinositide phospholipase C domain-containing protein [PTHR13593] (4-86)

Nearest PDB structures (foldseek):
  2plc-assembly1_A  TM=9.170E-01  e=1.020E-11  Listeria monocytogenes
  1t6m-assembly1_B  TM=7.956E-01  e=4.864E-05  Bacillus thuringiensis
  3r6g-assembly3_A  TM=2.812E-01  e=2.894E+00  Homo sapiens
  6xmv-assembly1_A  TM=2.819E-01  e=3.790E+00  Neisseria gonorrhoeae FA 1090
  3r5j-assembly1_A  TM=2.726E-01  e=6.500E+00  Homo sapiens

pLDDT: mean 86.69, std 14.22, range [39.78, 98.69]

Solvent-accessible surface area (backbone atoms only — not comparable to full-atom values): 5623 Å² total; per-residue (Å²): 96,40,56,80,31,50,73,70,36,66,77,40,34,93,81,69,62,87,41,82,50,38,64,66,54,38,47,75,73,65,55,41,71,48,86,46,35,26,43,96,85,45,33,30,42,61,75,92,38,55,36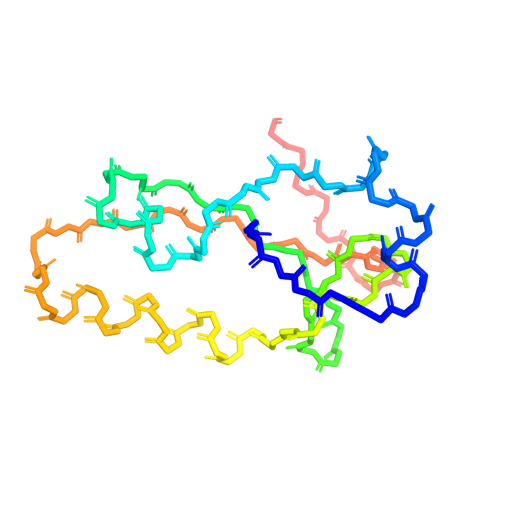,76,46,39,50,66,60,52,51,49,55,52,50,54,50,38,70,76,38,76,88,63,74,74,51,72,49,79,42,69,59,70,69,78,68,88,65,79,78,81,81,127

Sequence (92 aa):
MSYNGDMTWTLTKPLAQTQTMSLYQQLEAGIRYIDIRAKDNLKIYHGPIFLNASLSGVLETITQFLKKNPKETIIMRLKDEQNSNDSFDYRI